Protein AF-A0A7Y8IJ36-F1 (afdb_monomer)

Radius of gyration: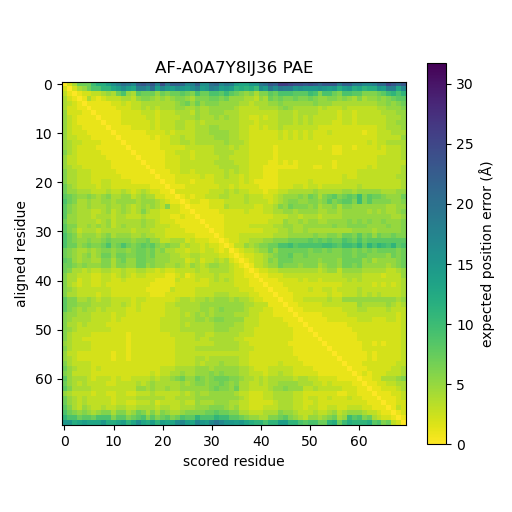 12.69 Å; Cα contacts (8 Å, |Δi|>4): 53; chains: 1; bounding box: 30×24×32 Å

Secondary structure (DSSP, 8-state):
-HHHHHHHHHTHHHHHHHT-EEEHHHHHHHHH--------EEE-SS---HHHHHHHHHHTT---------

Mean predicted aligned error: 3.8 Å

Foldseek 3Di:
DPVQVVCCVLCVVVCVVQVWDWDDPVVVCVVVVPDDDNDTDTDGPHDDDPVVSVVSVVVSVDDDDDPDDD

Sequence (70 aa):
MDKGWEILNKFSGIFNKYRAVLAGGIALALQLGHRISLVLDFFTAKPFKVEAIISDIRKTGTSFRILSES

pLDDT: mean 90.26, std 7.31, range [53.47, 96.44]

Structure (mmCIF, N/CA/C/O backbone):
data_AF-A0A7Y8IJ36-F1
#
_entry.id   AF-A0A7Y8IJ36-F1
#
loop_
_atom_site.group_PDB
_atom_site.id
_atom_site.type_symbol
_atom_site.label_atom_id
_atom_site.label_alt_id
_atom_site.label_comp_id
_atom_site.label_asym_id
_atom_site.label_entity_id
_atom_site.label_seq_id
_atom_site.pdbx_PDB_ins_code
_atom_site.Cartn_x
_atom_site.Cartn_y
_atom_site.Cartn_z
_atom_site.occupancy
_atom_site.B_iso_or_equiv
_atom_site.auth_seq_id
_atom_site.auth_comp_id
_atom_site.auth_asym_id
_atom_site.auth_atom_id
_atom_site.pdbx_PDB_model_num
ATOM 1 N N . MET A 1 1 ? 17.214 0.633 -6.524 1.00 53.47 1 MET A N 1
ATOM 2 C CA . MET A 1 1 ? 15.746 0.546 -6.751 1.00 53.47 1 MET A CA 1
ATOM 3 C C . MET A 1 1 ? 15.026 0.185 -5.445 1.00 53.47 1 MET A C 1
ATOM 5 O O . MET A 1 1 ? 13.870 -0.221 -5.445 1.00 53.47 1 MET A O 1
ATOM 9 N N . ASP A 1 2 ? 15.684 0.378 -4.300 1.00 67.69 2 ASP A N 1
ATOM 10 C CA . ASP A 1 2 ? 15.547 -0.603 -3.217 1.00 67.69 2 ASP A CA 1
ATOM 11 C C . ASP A 1 2 ? 14.474 -0.195 -2.209 1.00 67.69 2 ASP A C 1
ATOM 13 O O . ASP A 1 2 ? 13.737 -1.033 -1.706 1.00 67.69 2 ASP A O 1
ATOM 17 N N . LYS A 1 3 ? 14.283 1.116 -2.020 1.00 74.44 3 LYS A N 1
ATOM 18 C CA . LYS A 1 3 ? 13.305 1.661 -1.068 1.00 74.44 3 LYS A CA 1
ATOM 19 C C . LYS A 1 3 ? 11.850 1.410 -1.474 1.00 74.44 3 LYS A C 1
ATOM 21 O O . LYS A 1 3 ? 11.024 1.108 -0.623 1.00 74.44 3 LYS A O 1
ATOM 26 N N . GLY A 1 4 ? 11.516 1.523 -2.764 1.00 76.94 4 GLY A N 1
ATOM 27 C CA . GLY A 1 4 ? 10.147 1.278 -3.241 1.00 76.94 4 GLY A CA 1
ATOM 28 C C . GLY A 1 4 ? 9.746 -0.190 -3.079 1.00 76.94 4 GLY A C 1
ATOM 29 O O . GLY A 1 4 ? 8.660 -0.494 -2.592 1.00 76.94 4 GLY A O 1
ATOM 30 N N . TRP A 1 5 ? 10.667 -1.097 -3.413 1.00 79.75 5 TRP A N 1
ATOM 31 C CA . TRP A 1 5 ? 10.473 -2.536 -3.246 1.00 79.75 5 TRP A CA 1
ATOM 32 C C . TRP A 1 5 ? 10.397 -2.948 -1.772 1.00 79.75 5 TRP A C 1
ATOM 34 O O . TRP A 1 5 ? 9.568 -3.776 -1.398 1.00 79.75 5 TRP A O 1
ATOM 44 N N . GLU A 1 6 ? 11.215 -2.340 -0.912 1.00 85.56 6 GLU A N 1
ATOM 45 C CA . GLU A 1 6 ? 11.151 -2.545 0.536 1.00 85.56 6 GLU A CA 1
ATOM 46 C C . GLU A 1 6 ? 9.765 -2.189 1.093 1.00 85.56 6 GLU A C 1
ATOM 48 O O . GLU A 1 6 ? 9.165 -2.991 1.811 1.00 85.56 6 GLU A O 1
ATOM 53 N N . ILE A 1 7 ? 9.211 -1.034 0.702 1.00 88.00 7 ILE A N 1
ATOM 54 C CA . ILE A 1 7 ? 7.860 -0.621 1.106 1.00 88.00 7 ILE A CA 1
ATOM 55 C C . ILE A 1 7 ? 6.799 -1.586 0.571 1.00 88.00 7 ILE A C 1
ATOM 57 O O . ILE A 1 7 ? 5.909 -1.978 1.328 1.00 88.00 7 ILE A O 1
ATOM 61 N N . LEU A 1 8 ? 6.909 -2.017 -0.691 1.00 86.88 8 LEU A N 1
ATOM 62 C CA . LEU A 1 8 ? 5.969 -2.975 -1.277 1.00 86.88 8 LEU A CA 1
ATOM 63 C C . LEU A 1 8 ? 5.923 -4.293 -0.491 1.00 86.88 8 LEU A C 1
ATOM 65 O O . LEU A 1 8 ? 4.843 -4.797 -0.178 1.00 86.88 8 LEU A O 1
ATOM 69 N N . ASN A 1 9 ? 7.086 -4.819 -0.110 1.00 88.88 9 ASN A N 1
ATOM 70 C CA . ASN A 1 9 ? 7.168 -6.044 0.683 1.00 88.88 9 ASN A CA 1
ATOM 71 C C . ASN A 1 9 ? 6.648 -5.838 2.106 1.00 88.88 9 ASN A C 1
ATOM 73 O O . ASN A 1 9 ? 5.839 -6.631 2.596 1.00 88.88 9 ASN A O 1
ATOM 77 N N . LYS A 1 10 ? 7.067 -4.751 2.762 1.00 91.75 10 LYS A N 1
ATOM 78 C CA . LYS A 1 10 ? 6.703 -4.462 4.152 1.00 91.75 10 LYS A CA 1
ATOM 79 C C . LYS A 1 10 ? 5.203 -4.214 4.324 1.00 91.75 10 LYS A C 1
ATOM 81 O O . LYS A 1 10 ? 4.643 -4.556 5.363 1.00 91.75 10 LYS A O 1
ATOM 86 N N . PHE A 1 11 ? 4.545 -3.641 3.316 1.00 94.25 11 PHE A N 1
ATOM 87 C CA . PHE A 1 11 ? 3.113 -3.323 3.347 1.00 94.25 11 PHE A CA 1
ATOM 88 C C . PHE A 1 11 ? 2.237 -4.365 2.637 1.00 94.25 11 PHE A C 1
ATOM 90 O O . PHE A 1 11 ? 1.021 -4.191 2.576 1.00 94.25 11 PHE A O 1
ATOM 97 N N . SER A 1 12 ? 2.806 -5.485 2.180 1.00 93.56 12 SER A N 1
ATOM 98 C CA . SER A 1 12 ? 2.072 -6.580 1.521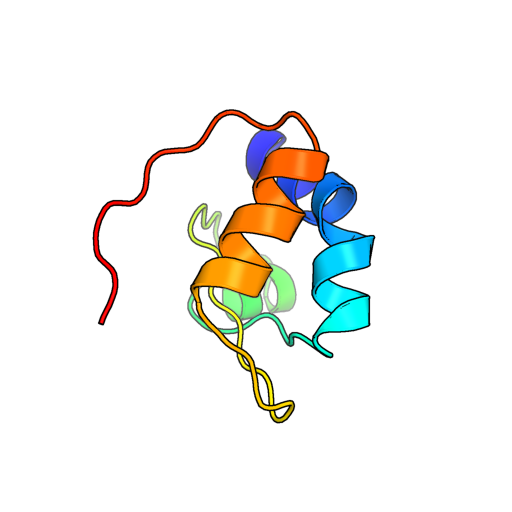 1.00 93.56 12 SER A CA 1
ATOM 99 C C . SER A 1 12 ? 0.831 -7.044 2.300 1.00 93.56 12 SER A C 1
ATOM 101 O O . SER A 1 12 ? -0.246 -7.203 1.724 1.00 93.56 12 SER A O 1
ATOM 103 N N . GLY A 1 13 ? 0.934 -7.176 3.627 1.00 95.06 13 GLY A N 1
ATOM 104 C CA . GLY A 1 13 ? -0.200 -7.518 4.492 1.00 95.06 13 GLY A CA 1
ATOM 105 C C . GLY A 1 13 ? -1.320 -6.469 4.478 1.00 95.06 13 GLY A C 1
ATOM 106 O O . GLY A 1 13 ? -2.499 -6.823 4.491 1.00 95.06 13 GLY A O 1
ATOM 107 N N . ILE A 1 14 ? -0.965 -5.184 4.389 1.00 95.38 14 ILE A N 1
ATOM 108 C CA . ILE A 1 14 ? -1.920 -4.073 4.276 1.00 95.38 14 ILE A CA 1
ATOM 109 C C . ILE A 1 14 ? -2.607 -4.135 2.908 1.00 95.38 14 ILE A C 1
ATOM 111 O O . ILE A 1 14 ? -3.836 -4.104 2.839 1.00 95.38 14 ILE A O 1
ATOM 115 N N . PHE A 1 15 ? -1.846 -4.309 1.825 1.00 94.88 15 PHE A N 1
ATOM 116 C CA . PHE A 1 15 ? -2.415 -4.402 0.477 1.00 94.88 15 PHE A CA 1
ATOM 117 C C . PHE A 1 15 ? -3.385 -5.576 0.346 1.00 94.88 15 PHE A C 1
ATOM 119 O O . PHE A 1 15 ? -4.499 -5.396 -0.146 1.00 94.88 15 PHE A O 1
ATOM 126 N N . ASN A 1 16 ? -3.030 -6.741 0.890 1.00 95.44 16 ASN A N 1
ATOM 127 C CA . ASN A 1 16 ? -3.913 -7.906 0.926 1.00 95.44 16 ASN A CA 1
ATOM 128 C C . ASN A 1 16 ? -5.178 -7.640 1.756 1.00 95.44 16 ASN A C 1
ATOM 130 O O . ASN A 1 16 ? -6.291 -7.921 1.304 1.00 95.44 16 ASN A O 1
ATOM 134 N N . LYS A 1 17 ? -5.036 -7.032 2.944 1.00 95.69 17 LYS A N 1
ATOM 135 C CA . LYS A 1 17 ? -6.165 -6.674 3.820 1.00 95.69 17 LYS A CA 1
ATOM 136 C C . LYS A 1 17 ? -7.173 -5.762 3.120 1.00 95.69 17 LYS A C 1
ATOM 138 O O . LYS A 1 17 ? -8.385 -5.931 3.319 1.00 95.69 17 LYS A O 1
ATOM 143 N N . TYR A 1 18 ? -6.693 -4.810 2.325 1.00 96.44 18 TYR A N 1
ATOM 144 C CA . TYR A 1 18 ? -7.536 -3.855 1.609 1.00 96.44 18 TYR A CA 1
ATOM 145 C C . TYR A 1 18 ? -7.831 -4.252 0.164 1.00 96.44 18 TYR A C 1
ATOM 147 O O . TYR A 1 18 ? -8.539 -3.509 -0.495 1.00 96.44 18 TYR A O 1
ATOM 155 N N . ARG A 1 19 ? -7.370 -5.407 -0.338 1.00 96.12 19 ARG A N 1
ATOM 156 C CA . ARG A 1 19 ? -7.464 -5.767 -1.771 1.00 96.12 19 ARG A CA 1
ATOM 157 C C . ARG A 1 19 ? -6.984 -4.619 -2.674 1.00 96.12 19 ARG A C 1
ATOM 159 O O . ARG A 1 19 ? -7.650 -4.255 -3.640 1.00 96.12 19 ARG A O 1
ATOM 166 N N . ALA A 1 20 ? -5.874 -4.002 -2.278 1.00 95.75 20 ALA A N 1
ATOM 167 C CA . ALA A 1 20 ? -5.309 -2.851 -2.959 1.00 95.75 20 ALA A CA 1
ATOM 168 C C . ALA A 1 20 ? -4.646 -3.285 -4.273 1.00 95.75 20 ALA A C 1
ATOM 170 O O . ALA A 1 20 ? -3.875 -4.243 -4.300 1.00 95.75 20 ALA A O 1
ATOM 171 N N . VAL A 1 21 ? -4.934 -2.560 -5.347 1.00 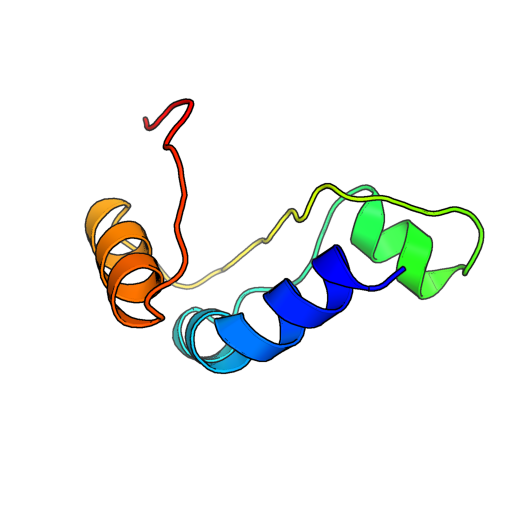94.56 21 VAL A N 1
ATOM 172 C CA . VAL A 1 21 ? -4.375 -2.776 -6.683 1.00 94.56 21 VAL A CA 1
ATOM 173 C C . VAL A 1 21 ? -3.472 -1.601 -7.012 1.00 94.56 21 VAL A C 1
ATOM 175 O O . VAL A 1 21 ? -3.916 -0.455 -6.953 1.00 94.56 21 VAL A O 1
ATOM 178 N N . LEU A 1 22 ? -2.210 -1.884 -7.340 1.00 93.19 22 LEU A N 1
ATOM 179 C CA . LEU A 1 22 ? -1.245 -0.858 -7.722 1.00 93.19 22 LEU A CA 1
ATOM 180 C C . LEU A 1 22 ? -1.693 -0.175 -9.018 1.00 93.19 22 LEU A C 1
ATOM 182 O O . LEU A 1 22 ? -2.053 -0.836 -9.991 1.00 93.19 22 LEU A O 1
ATOM 186 N N . ALA A 1 23 ? -1.646 1.148 -9.026 1.00 92.06 23 ALA A N 1
ATOM 187 C CA . ALA A 1 23 ? -2.123 1.985 -10.110 1.00 92.06 23 ALA A CA 1
ATOM 188 C C . ALA A 1 23 ? -1.098 3.067 -10.481 1.00 92.06 23 ALA A C 1
ATOM 190 O O . ALA A 1 23 ? 0.035 3.102 -9.992 1.00 92.06 23 ALA A O 1
ATOM 191 N N . GLY A 1 24 ? -1.508 3.945 -11.394 1.00 88.69 24 GLY A N 1
ATOM 192 C CA . GLY A 1 24 ? -0.770 5.153 -11.725 1.00 88.69 24 GLY A CA 1
ATOM 193 C C . GLY A 1 24 ? 0.549 4.906 -12.453 1.00 88.69 24 GLY A C 1
ATOM 194 O O . GLY A 1 24 ? 0.756 3.914 -13.163 1.00 88.69 24 GLY A O 1
ATOM 195 N N . GLY A 1 25 ? 1.452 5.874 -12.303 1.00 87.44 25 GLY A N 1
ATOM 196 C CA . GLY A 1 25 ? 2.686 5.941 -13.078 1.00 87.44 25 GLY A CA 1
ATOM 197 C C . GLY A 1 25 ? 3.673 4.816 -12.775 1.00 87.44 25 GLY A C 1
ATOM 198 O O . GLY A 1 25 ? 4.491 4.512 -13.649 1.00 87.44 25 GLY A O 1
ATOM 199 N N . ILE A 1 26 ? 3.595 4.216 -11.584 1.00 88.94 26 ILE A N 1
ATOM 200 C CA . ILE A 1 26 ? 4.449 3.099 -11.182 1.00 88.94 26 ILE A CA 1
ATOM 201 C C . ILE A 1 26 ? 3.916 1.750 -11.655 1.00 88.94 26 ILE A C 1
ATOM 203 O O . ILE A 1 26 ? 4.717 0.935 -12.098 1.00 88.94 26 ILE A O 1
ATOM 207 N N . ALA A 1 27 ? 2.598 1.523 -11.652 1.00 88.25 27 ALA A N 1
ATOM 208 C CA . ALA A 1 27 ? 2.028 0.290 -12.193 1.00 88.25 27 ALA A CA 1
ATOM 209 C C . ALA A 1 27 ? 2.409 0.124 -13.669 1.00 88.25 27 ALA A C 1
ATOM 211 O O . ALA A 1 27 ? 2.891 -0.929 -14.078 1.00 88.25 27 ALA A O 1
ATOM 212 N N . LEU A 1 28 ? 2.298 1.209 -14.445 1.00 88.25 28 LEU A N 1
ATOM 213 C CA . LEU A 1 28 ? 2.722 1.218 -15.844 1.00 88.25 28 LEU A CA 1
ATOM 214 C C . LEU A 1 28 ? 4.238 1.026 -15.993 1.00 88.25 28 LEU A C 1
ATOM 216 O O . LEU A 1 28 ? 4.681 0.289 -16.867 1.00 88.25 28 LEU A O 1
ATOM 220 N N . ALA A 1 29 ? 5.034 1.67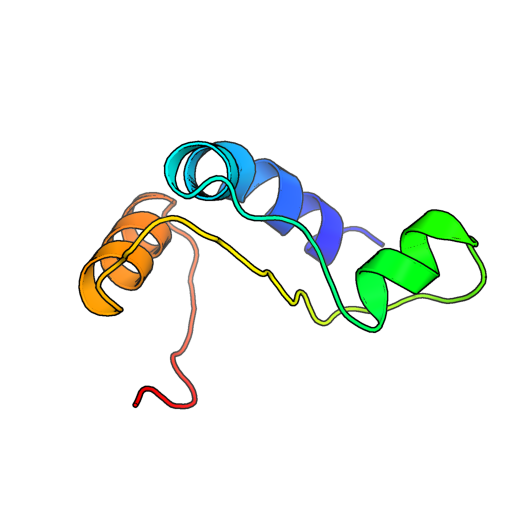8 -15.141 1.00 89.88 29 ALA A N 1
ATOM 221 C CA . ALA A 1 29 ? 6.488 1.559 -15.178 1.00 89.88 29 ALA A CA 1
ATOM 222 C C . ALA A 1 29 ? 6.972 0.140 -14.840 1.00 89.88 29 ALA A C 1
ATOM 224 O O . ALA A 1 29 ? 7.918 -0.329 -15.462 1.00 89.88 29 ALA A O 1
ATOM 225 N N . LEU A 1 30 ? 6.315 -0.556 -13.906 1.00 85.31 30 LEU A N 1
ATOM 226 C CA . LEU A 1 30 ? 6.591 -1.962 -13.599 1.00 85.31 30 LEU A CA 1
ATOM 227 C C . LEU A 1 30 ? 6.154 -2.888 -14.736 1.00 85.31 30 LEU A C 1
ATOM 229 O O . LEU A 1 30 ? 6.885 -3.812 -15.072 1.00 85.31 30 LEU A O 1
ATOM 233 N N . GLN A 1 31 ? 4.998 -2.619 -15.348 1.00 89.19 31 GLN A N 1
ATOM 234 C CA . GLN A 1 31 ? 4.484 -3.414 -16.464 1.00 89.19 31 GLN A CA 1
ATOM 235 C C . GLN A 1 31 ? 5.386 -3.331 -17.703 1.00 89.19 31 GLN A C 1
ATOM 237 O O . GLN A 1 31 ? 5.595 -4.334 -18.380 1.00 89.19 31 GLN A O 1
ATOM 242 N N . LEU A 1 32 ? 5.890 -2.136 -18.025 1.00 91.56 32 LEU A N 1
ATOM 243 C CA . LEU A 1 32 ? 6.663 -1.884 -19.246 1.00 91.56 32 LEU A CA 1
ATOM 244 C C . LEU A 1 32 ? 8.181 -1.867 -19.026 1.00 91.56 32 LEU A C 1
ATOM 246 O O . LEU A 1 32 ? 8.934 -1.863 -19.996 1.00 91.56 32 LEU A O 1
ATOM 250 N N . GLY A 1 33 ? 8.647 -1.778 -17.780 1.00 88.44 33 GLY A N 1
ATOM 251 C CA . GLY A 1 33 ? 10.067 -1.615 -17.455 1.00 88.44 33 GLY A CA 1
ATOM 252 C C . GLY A 1 33 ? 10.688 -0.316 -17.985 1.00 88.44 33 GLY A C 1
ATOM 253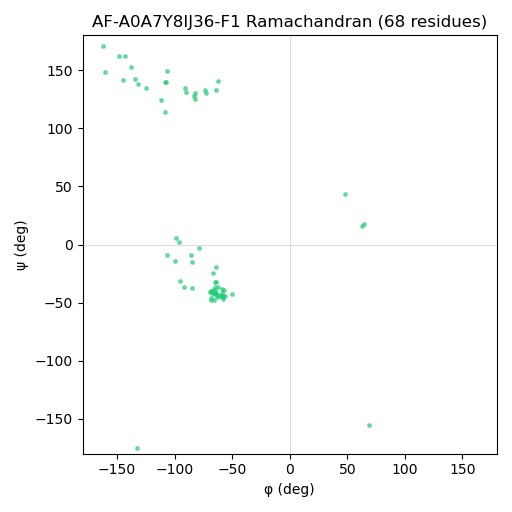 O O . GLY A 1 33 ? 11.909 -0.206 -18.054 1.00 88.44 33 GLY A O 1
ATOM 254 N N . HIS A 1 34 ? 9.880 0.670 -18.392 1.00 90.12 34 HIS A N 1
ATOM 255 C CA . HIS A 1 34 ? 10.360 1.794 -19.208 1.00 90.12 34 HIS A CA 1
ATOM 256 C C . HIS A 1 34 ? 10.971 2.952 -18.411 1.00 90.12 34 HIS A C 1
ATOM 258 O O . HIS A 1 34 ? 11.595 3.832 -19.000 1.00 90.12 34 HIS A O 1
ATOM 264 N N . ARG A 1 35 ? 10.763 3.008 -17.088 1.00 89.00 35 ARG A N 1
ATOM 265 C CA . ARG A 1 35 ? 11.352 4.026 -16.197 1.00 89.00 35 ARG A CA 1
ATOM 266 C C . ARG A 1 35 ? 11.297 3.602 -14.731 1.00 89.00 35 ARG A C 1
ATOM 268 O O . ARG A 1 35 ? 10.572 2.685 -14.365 1.00 89.00 35 ARG A O 1
ATOM 275 N N . ILE A 1 36 ? 11.975 4.357 -13.871 1.00 82.81 36 ILE A N 1
ATOM 276 C CA . ILE A 1 36 ? 11.819 4.265 -12.414 1.00 82.81 36 ILE A CA 1
ATOM 277 C C . ILE A 1 36 ? 10.740 5.257 -11.964 1.00 82.81 36 ILE A C 1
ATOM 279 O O . ILE A 1 36 ? 10.737 6.415 -12.380 1.00 82.81 36 ILE A O 1
ATOM 283 N N . SER A 1 37 ? 9.829 4.814 -11.100 1.00 83.31 37 SER A N 1
ATOM 284 C CA . SER A 1 37 ? 8.866 5.670 -10.404 1.00 83.31 37 SER A CA 1
ATOM 285 C C . SER A 1 37 ? 8.880 5.329 -8.916 1.00 83.31 37 SER A C 1
ATOM 287 O O . SER A 1 37 ? 8.993 4.162 -8.553 1.00 83.31 37 SER A O 1
ATOM 289 N N . LEU A 1 38 ? 8.836 6.351 -8.061 1.00 84.25 38 LEU A N 1
ATOM 290 C CA . LEU A 1 38 ? 8.936 6.207 -6.602 1.00 84.25 38 LEU A CA 1
ATOM 291 C C . LEU A 1 38 ? 7.599 6.424 -5.884 1.00 84.25 38 LEU A C 1
ATOM 293 O O . LEU A 1 38 ? 7.512 6.192 -4.681 1.00 84.25 38 LEU A O 1
ATOM 297 N N . VAL A 1 39 ? 6.578 6.887 -6.605 1.00 87.19 39 VAL A N 1
ATOM 298 C CA . VAL A 1 39 ? 5.242 7.141 -6.059 1.00 87.19 39 VAL A CA 1
ATOM 299 C C . VAL A 1 39 ? 4.416 5.872 -6.195 1.00 87.19 39 VAL A C 1
ATOM 301 O O . VAL A 1 39 ? 4.401 5.267 -7.262 1.00 87.19 39 VAL A O 1
ATOM 304 N N . LEU A 1 40 ? 3.755 5.469 -5.112 1.00 89.44 40 LEU A N 1
ATOM 305 C CA . LEU A 1 40 ? 2.870 4.313 -5.076 1.00 89.44 40 LEU A CA 1
ATOM 306 C C . LEU A 1 40 ? 1.422 4.782 -4.980 1.00 89.44 40 LEU A C 1
ATOM 308 O O . LEU A 1 40 ? 1.023 5.325 -3.953 1.00 89.44 40 LEU A O 1
ATOM 312 N N . ASP A 1 41 ? 0.647 4.515 -6.026 1.00 91.75 41 ASP A N 1
ATOM 313 C CA . ASP A 1 41 ? -0.789 4.778 -6.065 1.00 91.75 41 ASP A CA 1
ATOM 314 C C . ASP A 1 41 ? -1.545 3.453 -5.989 1.00 91.75 41 ASP A C 1
ATOM 316 O O . ASP A 1 41 ? -1.152 2.477 -6.629 1.00 91.75 41 ASP A O 1
ATOM 320 N N . PHE A 1 42 ? -2.644 3.407 -5.237 1.00 94.00 42 PHE A N 1
ATOM 321 C CA . PHE A 1 42 ? -3.457 2.200 -5.109 1.00 94.00 42 PHE A CA 1
ATOM 322 C C . PHE A 1 42 ? -4.945 2.500 -5.248 1.00 94.00 42 PHE A C 1
ATOM 324 O O . PHE A 1 42 ? -5.443 3.484 -4.704 1.00 94.00 42 PHE A O 1
ATOM 331 N N . PHE A 1 43 ? -5.665 1.588 -5.898 1.00 95.38 43 PHE A N 1
ATOM 332 C CA . PHE A 1 43 ? -7.124 1.533 -5.873 1.00 95.38 43 PHE A CA 1
ATOM 333 C C . PHE A 1 43 ? -7.611 0.370 -5.017 1.00 95.38 43 PHE A C 1
ATOM 335 O O . PHE A 1 43 ? -6.972 -0.678 -4.943 1.00 95.38 43 PHE A O 1
ATOM 342 N N . THR A 1 44 ? -8.775 0.527 -4.396 1.00 96.06 44 THR A N 1
ATOM 343 C CA . THR A 1 44 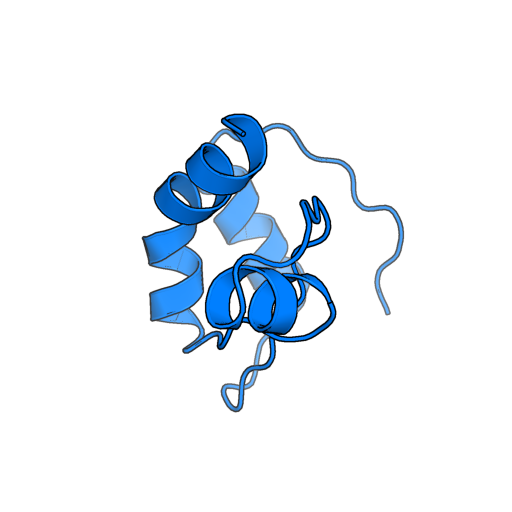? -9.477 -0.574 -3.740 1.00 96.06 44 THR A CA 1
ATOM 344 C C . THR A 1 44 ? -10.983 -0.418 -3.890 1.00 96.06 44 THR A C 1
ATOM 346 O O . THR A 1 44 ? -11.515 0.685 -3.808 1.00 96.06 44 THR A O 1
ATOM 349 N N . ALA A 1 45 ? -11.673 -1.541 -4.091 1.00 94.62 45 ALA A N 1
ATOM 350 C CA . ALA A 1 45 ? -13.131 -1.614 -4.031 1.00 94.62 45 ALA A CA 1
ATOM 351 C C . ALA A 1 45 ? -13.653 -1.841 -2.599 1.00 94.62 45 ALA A C 1
ATOM 353 O O . ALA A 1 45 ? -14.860 -1.816 -2.363 1.00 94.62 45 ALA A O 1
ATOM 354 N N . LYS A 1 46 ? -12.766 -2.118 -1.635 1.00 96.06 46 LYS A N 1
ATOM 355 C CA . LYS A 1 46 ? -13.146 -2.354 -0.244 1.00 96.06 46 LYS A CA 1
ATOM 356 C C . LYS A 1 46 ? -13.311 -1.007 0.466 1.00 96.06 46 LYS A C 1
ATOM 358 O O . LYS A 1 46 ? -12.366 -0.221 0.453 1.00 96.06 46 LYS A O 1
ATOM 363 N N . PRO A 1 47 ? -14.446 -0.749 1.139 1.00 95.31 47 PRO A N 1
ATOM 364 C CA . PRO A 1 47 ? -14.591 0.455 1.944 1.00 95.31 47 PRO A CA 1
ATOM 365 C C . PRO A 1 47 ? -13.567 0.453 3.082 1.00 95.31 47 PRO A C 1
ATOM 367 O O . PRO A 1 47 ? -13.289 -0.584 3.696 1.00 9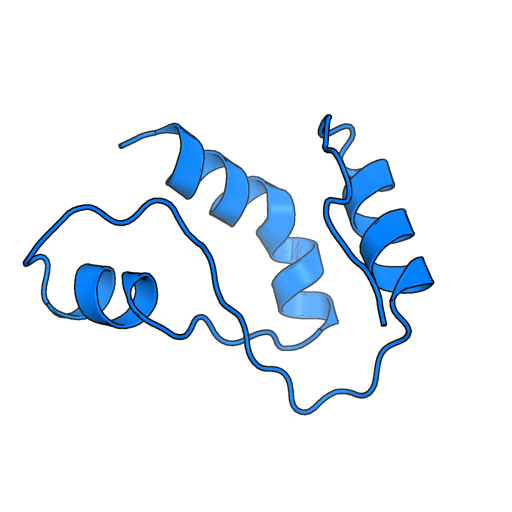5.31 47 PRO A O 1
ATOM 370 N N . PHE A 1 48 ? -13.009 1.622 3.372 1.00 94.69 48 PHE A N 1
ATOM 371 C CA . PHE A 1 48 ? -12.024 1.806 4.428 1.00 94.69 48 PHE A CA 1
ATOM 372 C C . PHE A 1 48 ? -12.219 3.152 5.122 1.00 94.69 48 PHE A C 1
ATOM 374 O O . PHE A 1 48 ? -12.881 4.047 4.605 1.00 94.69 48 PHE A O 1
ATOM 381 N N . LYS A 1 49 ? -11.627 3.269 6.310 1.00 95.12 49 LYS A N 1
ATOM 382 C CA . LYS A 1 49 ? -11.461 4.536 7.023 1.00 95.12 49 LYS A CA 1
ATOM 383 C C . LYS A 1 49 ? -9.990 4.928 6.981 1.00 95.12 49 LYS A C 1
ATOM 385 O O . LYS A 1 49 ? -9.133 4.051 7.132 1.00 95.12 49 LYS A O 1
ATOM 390 N N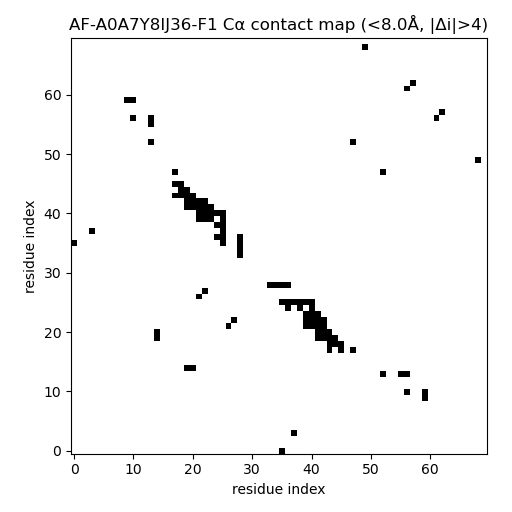 . VAL A 1 50 ? -9.701 6.209 6.783 1.00 94.00 50 VAL A N 1
ATOM 391 C CA . VAL A 1 50 ? -8.326 6.718 6.652 1.00 94.00 50 VAL A CA 1
ATOM 392 C C . VAL A 1 50 ? -7.508 6.394 7.908 1.00 94.00 50 VAL A C 1
ATOM 394 O O . VAL A 1 50 ? -6.394 5.873 7.816 1.00 94.00 50 VAL A O 1
ATOM 397 N N . GLU A 1 51 ? -8.104 6.547 9.089 1.00 95.12 51 GLU A N 1
ATOM 398 C CA . GLU A 1 51 ? -7.462 6.292 10.382 1.00 95.12 51 GLU A CA 1
ATOM 399 C C . GLU A 1 51 ? -7.074 4.818 10.556 1.00 95.12 51 GLU A C 1
ATOM 401 O O . GLU A 1 51 ? -6.060 4.501 11.184 1.00 95.12 51 GLU A O 1
ATOM 406 N N . ALA A 1 52 ? -7.854 3.900 9.976 1.00 95.44 52 ALA A N 1
ATOM 407 C CA . ALA A 1 52 ? -7.559 2.472 10.025 1.00 95.44 52 ALA A CA 1
ATOM 408 C C . ALA A 1 52 ? -6.307 2.131 9.204 1.00 95.44 52 ALA A C 1
ATOM 410 O O . ALA A 1 52 ? -5.467 1.359 9.670 1.00 95.44 52 ALA A O 1
ATOM 411 N N . ILE A 1 53 ? -6.143 2.746 8.027 1.00 94.75 53 ILE A N 1
ATOM 412 C CA . ILE A 1 53 ? -4.939 2.583 7.201 1.00 94.75 53 ILE A CA 1
ATOM 413 C C . ILE A 1 53 ? -3.725 3.176 7.918 1.00 94.75 53 ILE A C 1
ATOM 415 O O . ILE A 1 53 ? -2.702 2.503 8.041 1.00 94.75 53 ILE A O 1
ATOM 419 N N . ILE A 1 54 ? -3.843 4.394 8.454 1.00 94.88 54 ILE A N 1
ATOM 420 C CA . ILE A 1 54 ? -2.770 5.045 9.224 1.00 94.88 54 ILE A CA 1
ATOM 421 C C . ILE A 1 54 ? -2.344 4.162 10.405 1.00 94.88 54 ILE A C 1
ATOM 423 O O . ILE A 1 54 ? -1.149 3.974 10.640 1.00 94.88 54 ILE A O 1
ATOM 427 N N . SER A 1 55 ? -3.304 3.590 11.138 1.00 95.75 55 SER A N 1
ATOM 428 C CA . SER A 1 55 ? -3.032 2.662 12.242 1.00 95.75 55 SER A CA 1
ATOM 429 C C . SER A 1 55 ? -2.290 1.410 11.771 1.00 95.75 55 SER A C 1
ATOM 431 O O . SER A 1 55 ? -1.315 1.002 12.403 1.00 95.75 55 SER A O 1
ATOM 433 N N . ASP A 1 56 ? -2.708 0.813 10.654 1.00 95.56 56 ASP A N 1
ATOM 434 C CA . ASP A 1 56 ? -2.049 -0.369 10.098 1.00 95.56 56 ASP A CA 1
ATOM 435 C C . ASP A 1 56 ? -0.612 -0.068 9.643 1.00 95.56 56 ASP A C 1
ATOM 437 O O . ASP A 1 56 ? 0.281 -0.865 9.922 1.00 95.56 56 ASP A O 1
ATOM 441 N N . ILE A 1 57 ? -0.360 1.098 9.036 1.00 94.69 57 ILE A N 1
ATOM 442 C CA . ILE A 1 57 ? 0.998 1.537 8.672 1.00 94.69 57 ILE A CA 1
ATOM 443 C C . ILE A 1 57 ? 1.849 1.766 9.931 1.00 94.69 57 ILE A C 1
ATOM 445 O O . ILE A 1 57 ? 2.999 1.337 9.983 1.00 94.69 57 ILE A O 1
ATOM 449 N N . ARG A 1 58 ? 1.307 2.378 10.995 1.00 94.81 58 ARG A N 1
ATOM 450 C CA . ARG A 1 58 ? 2.051 2.545 12.263 1.00 94.81 58 ARG A CA 1
ATOM 451 C C . ARG A 1 58 ? 2.486 1.206 12.858 1.00 94.81 58 ARG A C 1
ATOM 453 O O . ARG A 1 58 ? 3.602 1.104 13.364 1.00 94.81 58 ARG A O 1
ATOM 460 N N . LYS A 1 59 ? 1.646 0.169 12.765 1.00 95.00 59 LYS A N 1
ATOM 461 C CA . LYS A 1 59 ? 1.957 -1.178 13.284 1.00 95.00 59 LYS A CA 1
ATOM 462 C C . LYS A 1 59 ? 3.138 -1.844 12.580 1.00 95.00 59 LYS A C 1
ATOM 464 O O . LYS A 1 59 ? 3.732 -2.749 13.155 1.00 95.00 59 LYS A O 1
ATOM 469 N N . THR A 1 60 ? 3.522 -1.401 11.382 1.00 92.75 60 THR A N 1
ATOM 470 C CA . THR A 1 60 ? 4.720 -1.926 10.707 1.00 92.75 60 THR A CA 1
ATOM 471 C C . THR A 1 60 ? 6.019 -1.322 11.252 1.00 92.75 60 THR A C 1
ATOM 473 O O . THR A 1 60 ? 7.099 -1.653 10.756 1.00 92.75 60 THR A O 1
ATOM 476 N N . GLY A 1 61 ? 5.943 -0.379 12.200 1.00 93.19 61 GLY A N 1
ATOM 477 C CA . GLY A 1 61 ? 7.102 0.354 12.718 1.00 93.19 61 GLY A CA 1
ATOM 478 C C . GLY A 1 61 ? 7.789 1.226 11.663 1.00 93.19 61 GLY A C 1
ATOM 479 O O . GLY A 1 61 ? 8.956 1.576 11.812 1.00 93.19 61 GLY A O 1
ATOM 480 N N . THR A 1 62 ? 7.111 1.529 10.552 1.00 91.25 62 THR A N 1
ATOM 481 C CA . THR A 1 62 ? 7.657 2.404 9.509 1.00 91.25 62 THR A CA 1
ATOM 482 C C . THR A 1 62 ? 7.430 3.855 9.906 1.00 91.25 62 THR A C 1
ATOM 484 O O . THR A 1 62 ? 6.312 4.232 10.243 1.00 91.25 62 THR A O 1
ATOM 487 N N . SER A 1 63 ? 8.479 4.676 9.851 1.00 92.25 63 SER A N 1
ATOM 488 C CA . SER A 1 63 ? 8.335 6.123 10.008 1.00 92.25 63 SER A CA 1
ATOM 489 C C . SER A 1 63 ? 7.685 6.714 8.759 1.00 92.25 63 SER A C 1
ATOM 491 O O . SER A 1 63 ? 8.116 6.433 7.641 1.00 92.25 63 SER A O 1
ATOM 493 N N . PHE A 1 64 ? 6.645 7.521 8.942 1.00 92.56 64 PHE A N 1
ATOM 494 C CA . PHE A 1 64 ? 5.969 8.222 7.856 1.00 92.56 64 PHE A CA 1
ATOM 495 C C . PHE A 1 64 ? 5.419 9.561 8.338 1.00 92.56 64 PHE A C 1
ATOM 497 O O . PHE A 1 64 ? 5.240 9.795 9.534 1.00 92.56 64 PHE A O 1
ATOM 504 N N . ARG A 1 65 ? 5.118 10.432 7.377 1.00 95.31 65 ARG A N 1
ATOM 505 C CA . ARG A 1 65 ? 4.445 11.708 7.598 1.00 95.31 65 ARG A CA 1
ATOM 506 C C . ARG A 1 65 ? 3.210 11.768 6.712 1.00 95.31 65 ARG A C 1
ATOM 508 O O . ARG A 1 65 ? 3.286 11.445 5.531 1.00 95.31 65 ARG A O 1
ATOM 515 N N . ILE A 1 66 ? 2.097 12.206 7.285 1.00 94.12 66 ILE A N 1
ATOM 516 C CA . ILE A 1 66 ? 0.879 12.505 6.533 1.00 94.12 66 ILE A CA 1
ATOM 517 C C . ILE A 1 66 ? 1.042 13.907 5.948 1.00 94.12 66 ILE A C 1
ATOM 519 O O . ILE A 1 66 ? 1.374 14.847 6.672 1.00 94.12 66 ILE A O 1
ATOM 523 N N . LEU A 1 67 ? 0.878 14.023 4.631 1.00 94.06 67 LEU A N 1
ATOM 524 C CA . LEU A 1 67 ? 0.943 15.306 3.928 1.00 94.06 67 LEU A CA 1
ATOM 525 C C . LEU A 1 67 ? -0.441 15.956 3.814 1.00 94.06 67 LEU A C 1
ATOM 527 O O . LEU A 1 67 ? -0.549 17.171 3.927 1.00 94.06 67 LEU A O 1
ATOM 531 N N . SER A 1 68 ? -1.482 15.148 3.609 1.00 91.88 68 SER A N 1
ATOM 532 C CA . SER A 1 68 ? -2.882 15.566 3.533 1.00 91.88 68 SER A CA 1
ATOM 533 C C . SER A 1 68 ? -3.786 14.354 3.785 1.00 91.88 68 SER A C 1
ATOM 535 O O . SER A 1 68 ? -3.411 13.228 3.452 1.00 91.88 68 SER A O 1
ATOM 537 N N . GLU A 1 69 ? -4.950 14.599 4.378 1.00 86.31 69 GLU A N 1
ATOM 538 C CA . GLU A 1 69 ? -6.078 13.672 4.498 1.00 86.31 69 GLU A CA 1
ATOM 539 C C . GLU A 1 69 ? -7.374 14.455 4.235 1.00 86.31 69 GLU A C 1
ATOM 541 O O . GLU A 1 69 ? -7.393 15.679 4.392 1.00 86.31 69 GLU A O 1
ATOM 546 N N . SER A 1 70 ? -8.416 13.781 3.746 1.00 73.50 70 SER A N 1
ATOM 547 C CA . SER A 1 70 ? -9.715 14.367 3.373 1.00 73.50 70 SER A CA 1
ATOM 548 C C . SER A 1 70 ? -10.846 13.647 4.083 1.00 73.50 70 SER A C 1
ATOM 550 O O . SER A 1 70 ? -10.705 12.415 4.266 1.00 73.50 70 SER A O 1
#

Solvent-accessible surface area (backbone atoms only — not comparable to full-atom values): 4491 Å² total; per-residue (Å²): 125,63,68,58,54,49,50,53,61,72,42,42,68,57,35,60,74,44,59,47,41,75,3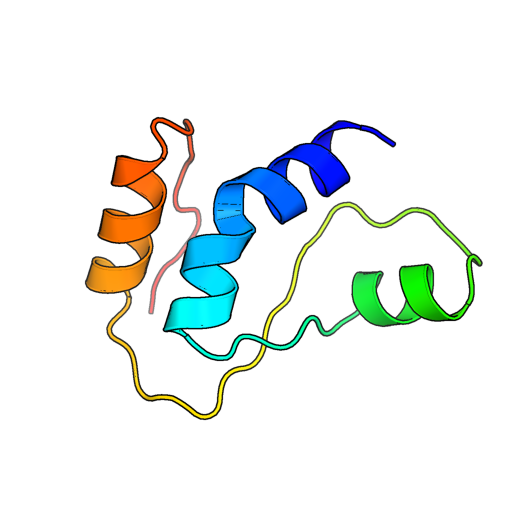0,65,74,28,40,53,20,67,74,66,67,78,55,89,63,83,64,85,42,70,46,55,90,57,89,80,54,73,67,58,54,56,51,57,50,51,72,69,72,56,89,82,79,87,89,78,87,134